Protein AF-A0A939FJB7-F1 (afdb_monomer)

Nearest PDB structures (foldseek):
  8gxq-assembly1_HG  TM=4.860E-01  e=9.667E+00  Homo sapiens

Secondary structure (DSSP, 8-state):
-EEE-SSSS-SS-HHHHHHHHHTTT---EEEPP-HHHHT-S---GGGS-HHHHHHHHHHHHHHHHHHHHT-

Radius of gyration: 13.3 Å; Cα contacts (8 Å, |Δi|>4): 64; chains: 1; bounding box: 26×32×37 Å

Foldseek 3Di:
DEDEDLDQDDPDDPVVVQVVVVVVVDDYQYAHHWNQVSVVPPDDLVRTDPSRNVSVVVVVVVVVVVVVVVD

Mean predicted aligned error: 3.41 Å

Organism: NCBI:txid163361

Solvent-accessible surface area (backbone atoms only — not comparable to full-atom values): 4366 Å² total; per-residue (Å²): 90,80,49,71,44,72,48,92,75,63,98,60,64,65,65,64,53,44,51,61,51,34,74,75,74,42,64,68,45,73,42,62,65,35,72,61,68,39,65,69,60,85,89,52,72,87,69,40,51,70,71,40,42,55,44,50,50,52,52,51,51,52,53,50,54,54,59,63,76,74,110

Sequence (71 aa):
VVLSSTVARPGIDVEAAADRLRSTGASVHVLPYDRHLAAGGALRTELLARPTRLAATRLAAEVFELSQKRR

pLDDT: mean 92.88, std 5.64, range [55.31, 97.38]

Structure (mmCIF, N/CA/C/O backbone):
data_AF-A0A939FJB7-F1
#
_entry.id   AF-A0A939FJB7-F1
#
loop_
_atom_site.group_PDB
_atom_site.id
_atom_site.type_symbol
_atom_site.label_atom_id
_atom_site.label_alt_id
_atom_site.label_comp_id
_atom_site.label_asym_id
_atom_site.label_entity_id
_atom_site.label_seq_id
_atom_site.pdbx_PDB_ins_code
_atom_site.Cartn_x
_atom_site.Cartn_y
_atom_site.Cartn_z
_atom_site.occupancy
_atom_site.B_iso_or_equiv
_atom_site.auth_seq_id
_atom_site.auth_comp_id
_atom_site.auth_asym_id
_atom_site.auth_atom_id
_atom_site.pdbx_PDB_model_num
ATOM 1 N N . VAL A 1 1 ? -7.187 4.951 3.145 1.00 89.75 1 VAL A N 1
ATOM 2 C CA . VAL A 1 1 ? -7.206 4.422 1.759 1.00 89.75 1 VAL A CA 1
ATOM 3 C C . VAL A 1 1 ? -5.798 3.982 1.398 1.00 89.75 1 VAL A C 1
ATOM 5 O O . VAL A 1 1 ? -4.849 4.573 1.902 1.00 89.75 1 VAL A O 1
ATOM 8 N N . VAL A 1 2 ? -5.660 2.941 0.578 1.00 91.19 2 VAL A N 1
ATOM 9 C CA . VAL A 1 2 ? -4.357 2.453 0.107 1.00 91.19 2 VAL A CA 1
ATOM 10 C C . VAL A 1 2 ? -4.251 2.688 -1.394 1.00 91.19 2 VAL A C 1
ATOM 12 O O . VAL A 1 2 ? -5.141 2.281 -2.137 1.00 91.19 2 VAL A O 1
ATOM 15 N N . LEU A 1 3 ? -3.167 3.327 -1.826 1.00 91.88 3 LEU A N 1
ATOM 16 C CA . LEU A 1 3 ? -2.782 3.453 -3.226 1.00 91.88 3 LEU A CA 1
ATOM 17 C C . LEU A 1 3 ? -1.682 2.426 -3.516 1.00 91.88 3 LEU A C 1
ATOM 19 O O . LEU A 1 3 ? -0.647 2.422 -2.853 1.00 91.88 3 LEU A O 1
ATOM 23 N N . SER A 1 4 ? -1.902 1.551 -4.495 1.00 91.50 4 SER A N 1
ATOM 24 C CA . SER A 1 4 ? -0.918 0.547 -4.917 1.00 91.50 4 SER A CA 1
ATOM 25 C C . SER A 1 4 ? -0.798 0.534 -6.435 1.00 91.50 4 SER A C 1
ATOM 27 O O . SER A 1 4 ? -1.796 0.721 -7.133 1.00 91.50 4 SER A O 1
ATOM 29 N N . SER A 1 5 ? 0.419 0.330 -6.942 1.00 90.75 5 SER A N 1
ATOM 30 C CA . SER A 1 5 ? 0.661 0.195 -8.380 1.00 90.75 5 SER A CA 1
ATOM 31 C C . SER A 1 5 ? 0.675 -1.274 -8.789 1.00 90.75 5 SER A C 1
ATOM 33 O O . SER A 1 5 ? 1.378 -2.081 -8.182 1.00 90.75 5 SER A O 1
ATOM 35 N N . THR A 1 6 ? -0.039 -1.610 -9.863 1.00 90.25 6 THR A N 1
ATOM 36 C CA . THR A 1 6 ? -0.006 -2.937 -10.504 1.00 90.25 6 THR A CA 1
ATOM 37 C C . THR A 1 6 ? 1.056 -3.039 -11.603 1.00 90.25 6 THR A C 1
ATOM 39 O O . THR A 1 6 ? 1.268 -4.110 -12.165 1.00 90.25 6 THR A O 1
ATOM 42 N N . VAL A 1 7 ? 1.763 -1.942 -11.896 1.00 89.75 7 VAL A N 1
ATOM 43 C CA . VAL A 1 7 ? 2.840 -1.881 -12.894 1.00 89.75 7 VAL A CA 1
ATOM 44 C C . VAL A 1 7 ? 4.100 -1.233 -12.321 1.00 89.75 7 VAL A C 1
ATOM 46 O O . VAL A 1 7 ? 4.034 -0.336 -11.480 1.00 89.75 7 VAL A O 1
ATOM 49 N N . ALA A 1 8 ? 5.270 -1.665 -12.795 1.00 86.00 8 ALA A N 1
ATOM 50 C CA . ALA A 1 8 ? 6.557 -1.207 -12.263 1.00 86.00 8 ALA A CA 1
ATOM 51 C C . ALA A 1 8 ? 6.854 0.272 -12.542 1.00 86.00 8 ALA A C 1
ATOM 53 O O . ALA A 1 8 ? 7.544 0.925 -11.764 1.00 86.00 8 ALA A O 1
ATOM 54 N N . ARG A 1 9 ? 6.362 0.785 -13.671 1.00 87.38 9 ARG A N 1
ATOM 55 C CA . ARG A 1 9 ? 6.545 2.170 -14.109 1.00 87.38 9 ARG A CA 1
ATOM 56 C C . ARG A 1 9 ? 5.183 2.731 -14.500 1.00 87.38 9 ARG A C 1
ATOM 58 O O . ARG A 1 9 ? 4.810 2.637 -15.668 1.00 87.38 9 ARG A O 1
ATOM 65 N N . PRO A 1 10 ? 4.398 3.212 -13.527 1.00 84.12 10 PRO A N 1
ATOM 66 C CA . PRO A 1 10 ? 3.125 3.838 -13.834 1.00 84.12 10 PRO A CA 1
ATOM 67 C C . PRO A 1 10 ? 3.364 5.101 -14.670 1.00 84.12 10 PRO A C 1
ATOM 69 O O . PRO A 1 10 ? 4.304 5.848 -14.418 1.00 84.12 10 PRO A O 1
ATOM 72 N N . GLY A 1 11 ? 2.502 5.354 -15.655 1.00 91.44 11 GLY A N 1
ATOM 73 C CA . GLY A 1 11 ? 2.521 6.588 -16.454 1.00 91.44 11 GLY A CA 1
ATOM 74 C C . GLY A 1 11 ? 1.965 7.810 -15.713 1.00 91.44 11 GLY A C 1
ATOM 75 O O . GLY A 1 11 ? 1.566 8.776 -16.353 1.00 91.44 11 GLY A O 1
ATOM 76 N N . ILE A 1 12 ? 1.873 7.739 -14.383 1.00 90.69 12 ILE A N 1
ATOM 77 C CA . ILE A 1 12 ? 1.315 8.772 -13.514 1.00 90.69 12 ILE A CA 1
ATOM 78 C C . ILE A 1 12 ? 2.308 9.098 -12.403 1.00 90.69 12 ILE A C 1
ATOM 80 O O . ILE A 1 12 ? 3.044 8.224 -11.938 1.00 90.69 12 ILE A O 1
ATOM 84 N N . ASP A 1 13 ? 2.287 10.347 -11.950 1.00 92.44 13 ASP A N 1
ATOM 85 C CA . ASP A 1 13 ? 2.963 10.748 -10.723 1.00 92.44 13 ASP A CA 1
ATOM 86 C C . ASP A 1 13 ? 2.168 10.217 -9.521 1.00 92.44 13 ASP A C 1
ATOM 88 O O . ASP A 1 13 ? 1.055 10.662 -9.226 1.00 92.44 13 ASP A O 1
ATOM 92 N N . VAL A 1 14 ? 2.733 9.207 -8.862 1.00 93.00 14 VAL A N 1
ATOM 93 C CA . VAL A 1 14 ? 2.099 8.518 -7.733 1.00 93.00 14 VAL A CA 1
ATOM 94 C C . VAL A 1 14 ? 1.977 9.435 -6.517 1.00 93.00 14 VAL A C 1
ATOM 96 O O . VAL A 1 14 ? 0.991 9.325 -5.789 1.00 93.00 14 VAL A O 1
ATOM 99 N N . GLU A 1 15 ? 2.923 10.351 -6.309 1.00 92.25 15 GLU A N 1
ATOM 100 C CA . GLU A 1 15 ? 2.865 11.273 -5.173 1.00 92.25 15 GLU A CA 1
ATOM 101 C C . GLU A 1 15 ? 1.803 12.341 -5.404 1.00 92.25 15 GLU A C 1
ATOM 103 O O . GLU A 1 15 ? 0.947 12.544 -4.544 1.00 92.25 15 GLU A O 1
ATOM 108 N N . ALA A 1 16 ? 1.748 12.925 -6.604 1.00 95.38 16 ALA A N 1
ATOM 109 C CA . ALA A 1 16 ? 0.683 13.866 -6.948 1.00 95.38 16 ALA A CA 1
ATOM 110 C C . ALA A 1 16 ? -0.713 13.214 -6.867 1.00 95.38 16 ALA A C 1
ATOM 112 O O . ALA A 1 16 ? -1.677 13.834 -6.407 1.00 95.38 16 ALA A O 1
ATOM 113 N N . ALA A 1 17 ? -0.836 11.943 -7.271 1.00 94.75 17 ALA A N 1
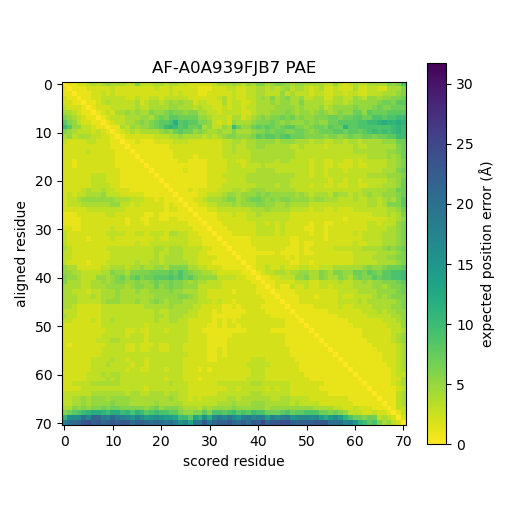ATOM 114 C CA . ALA A 1 17 ? -2.072 11.177 -7.115 1.00 94.75 17 ALA A CA 1
ATOM 115 C C . ALA A 1 17 ? -2.427 10.954 -5.636 1.00 94.75 17 ALA A C 1
ATOM 117 O O . ALA A 1 17 ? -3.587 11.108 -5.246 1.00 94.75 17 ALA A O 1
ATOM 118 N N . ALA A 1 18 ? -1.440 10.624 -4.801 1.00 95.62 18 ALA A N 1
ATOM 119 C CA . ALA A 1 18 ? -1.640 10.459 -3.369 1.00 95.62 18 ALA A CA 1
ATOM 120 C C . ALA A 1 18 ? -2.064 11.777 -2.702 1.00 95.62 18 ALA A C 1
ATOM 122 O O . ALA A 1 18 ? -3.023 11.781 -1.934 1.00 95.62 18 ALA A O 1
ATOM 123 N N . ASP A 1 19 ? -1.437 12.901 -3.048 1.00 96.69 19 ASP A N 1
ATOM 124 C CA . ASP A 1 19 ? -1.798 14.230 -2.542 1.00 96.69 19 ASP A CA 1
ATOM 125 C C . ASP A 1 19 ? -3.209 14.642 -2.952 1.00 96.69 19 ASP A C 1
ATOM 127 O O . ASP A 1 19 ? -3.976 15.170 -2.141 1.00 96.69 19 ASP A O 1
ATOM 131 N N . ARG A 1 20 ? -3.609 14.318 -4.186 1.00 96.06 20 ARG A N 1
AT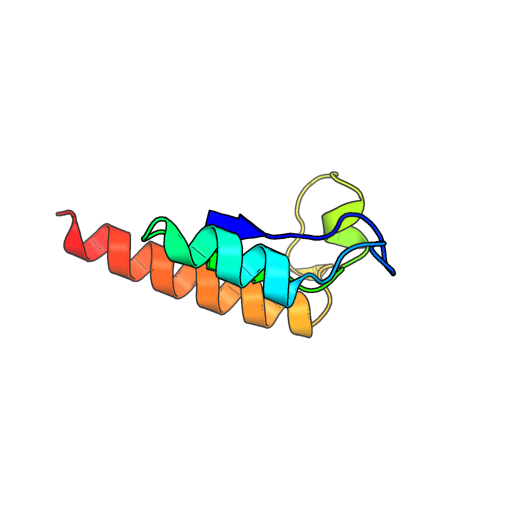OM 132 C CA . ARG A 1 20 ? -4.981 14.542 -4.641 1.00 96.06 20 ARG A CA 1
ATOM 133 C C . ARG A 1 20 ? -6.004 13.733 -3.844 1.00 96.06 20 ARG A C 1
ATOM 135 O O . ARG A 1 20 ? -7.110 14.217 -3.630 1.00 96.06 20 ARG A O 1
ATOM 142 N N . LEU A 1 21 ? -5.663 12.524 -3.409 1.00 95.75 21 LEU A N 1
ATOM 143 C CA . LEU A 1 21 ? -6.528 11.726 -2.537 1.00 95.75 21 LEU A CA 1
ATOM 144 C C . LEU A 1 21 ? -6.525 12.260 -1.096 1.00 95.75 21 LEU A C 1
ATOM 146 O O . LEU A 1 21 ? -7.568 12.281 -0.449 1.00 95.75 21 LEU A O 1
ATOM 150 N N . ARG A 1 22 ? -5.379 12.736 -0.594 1.00 96.75 22 ARG A N 1
ATOM 151 C CA . ARG A 1 22 ? -5.273 13.334 0.749 1.00 96.75 22 ARG A CA 1
ATOM 152 C C . ARG A 1 22 ? -6.120 14.597 0.879 1.00 96.75 22 ARG A C 1
ATOM 154 O O . ARG A 1 22 ? -6.696 14.830 1.939 1.00 96.75 22 ARG A O 1
ATOM 161 N N . SER A 1 23 ? -6.259 15.382 -0.191 1.00 97.38 23 SER A N 1
ATOM 162 C CA . SER A 1 23 ? -7.058 16.615 -0.169 1.00 97.38 23 SER A CA 1
ATOM 163 C C . SER A 1 23 ? -8.553 16.389 0.088 1.00 97.38 23 SER A C 1
ATOM 165 O O . SER A 1 23 ? -9.244 17.323 0.487 1.00 97.38 23 SER A O 1
ATOM 167 N N . THR A 1 24 ? -9.060 15.157 -0.050 1.00 95.88 24 THR A N 1
ATOM 168 C CA . THR A 1 24 ? -10.439 14.809 0.332 1.00 95.88 24 THR A CA 1
ATOM 169 C C . THR A 1 24 ? -10.600 14.560 1.839 1.00 95.88 24 THR A C 1
ATOM 171 O O . THR A 1 24 ? -11.662 14.118 2.272 1.00 95.88 24 THR A O 1
ATOM 174 N N . GLY A 1 25 ? -9.545 14.755 2.638 1.00 94.81 25 GLY A N 1
ATOM 175 C CA . GLY A 1 25 ? -9.510 14.444 4.071 1.00 94.81 25 GLY A CA 1
ATOM 176 C C . GLY A 1 25 ? -9.253 12.967 4.390 1.00 94.81 25 GLY A C 1
ATOM 177 O O . GLY A 1 25 ? -9.299 12.569 5.553 1.00 94.81 25 GLY A O 1
ATOM 178 N N . ALA A 1 26 ? -8.983 12.132 3.383 1.00 92.69 26 ALA A N 1
ATOM 179 C CA . ALA A 1 26 ? -8.656 10.729 3.595 1.00 92.69 26 ALA A CA 1
ATOM 180 C C . ALA A 1 26 ? -7.190 10.558 4.031 1.00 92.69 26 ALA A C 1
ATOM 182 O O . ALA A 1 26 ? -6.286 11.140 3.437 1.00 92.69 26 ALA A O 1
ATOM 183 N N . SER A 1 27 ? -6.931 9.677 5.006 1.00 92.31 27 SER A N 1
ATOM 184 C CA . SER A 1 27 ? -5.576 9.138 5.217 1.00 92.31 27 SER A CA 1
ATOM 185 C C . SER A 1 27 ? -5.203 8.246 4.024 1.00 92.31 27 SER A C 1
ATOM 187 O O . SER A 1 27 ? -5.980 7.353 3.652 1.00 92.31 27 SER A O 1
ATOM 189 N N . VAL A 1 28 ? -4.044 8.490 3.403 1.00 95.25 28 VAL A N 1
ATOM 190 C CA . VAL A 1 28 ? -3.582 7.797 2.186 1.00 95.25 28 VAL A CA 1
ATOM 191 C C . VAL A 1 28 ? -2.207 7.183 2.409 1.00 95.25 28 VAL A C 1
ATOM 193 O O . VAL A 1 28 ?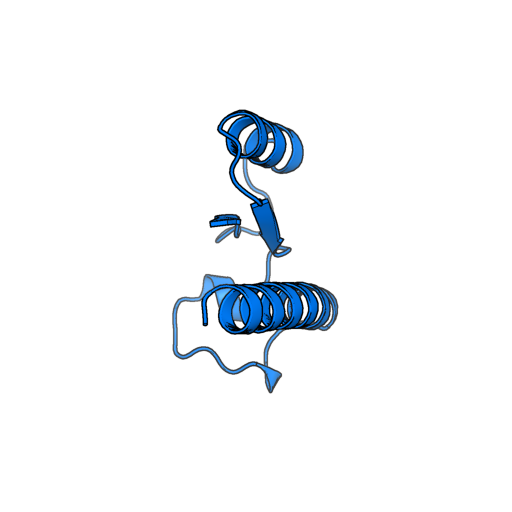 -1.221 7.894 2.614 1.00 95.25 28 VAL A O 1
ATOM 196 N N . HIS A 1 29 ? -2.150 5.857 2.276 1.00 95.25 29 HIS A N 1
ATOM 197 C CA . HIS A 1 29 ? -0.924 5.062 2.324 1.00 95.25 29 HIS A CA 1
ATOM 198 C C . HIS A 1 29 ? -0.526 4.622 0.923 1.00 95.25 29 HIS A C 1
ATOM 200 O O . HIS A 1 29 ? -1.330 4.005 0.225 1.00 95.25 29 HIS A O 1
ATOM 206 N N . VAL A 1 30 ? 0.713 4.905 0.524 1.00 94.62 30 VAL A N 1
ATOM 207 C CA . VAL A 1 30 ? 1.268 4.454 -0.757 1.00 94.62 30 VAL A CA 1
ATOM 208 C C . VAL A 1 30 ? 2.064 3.175 -0.524 1.00 94.62 30 VAL A C 1
ATOM 210 O O . VAL A 1 30 ? 3.013 3.158 0.261 1.00 94.62 30 VAL A O 1
ATOM 213 N N . LEU A 1 31 ? 1.683 2.099 -1.211 1.00 94.00 31 LEU A N 1
ATOM 214 C CA . LEU A 1 31 ? 2.488 0.886 -1.281 1.00 94.00 31 LEU A CA 1
ATOM 215 C C . LEU A 1 31 ? 3.385 0.953 -2.523 1.00 94.00 31 LEU A C 1
ATOM 217 O O . LEU A 1 31 ? 2.881 1.230 -3.617 1.00 94.00 31 LEU A O 1
ATOM 221 N N . PRO A 1 32 ? 4.699 0.689 -2.385 1.00 92.44 32 PRO A N 1
ATOM 222 C CA . PRO A 1 32 ? 5.584 0.624 -3.538 1.00 92.44 32 PRO A CA 1
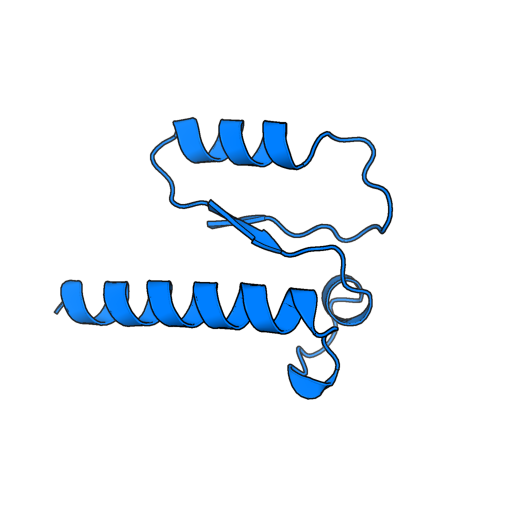ATOM 223 C C . PRO A 1 32 ? 5.137 -0.496 -4.479 1.00 92.44 32 PRO A C 1
ATOM 225 O O . PRO A 1 32 ? 4.495 -1.460 -4.053 1.00 92.44 32 PRO A O 1
ATOM 228 N N . TYR A 1 33 ? 5.505 -0.386 -5.758 1.00 93.75 33 TYR A N 1
ATOM 229 C CA . TYR A 1 33 ? 5.285 -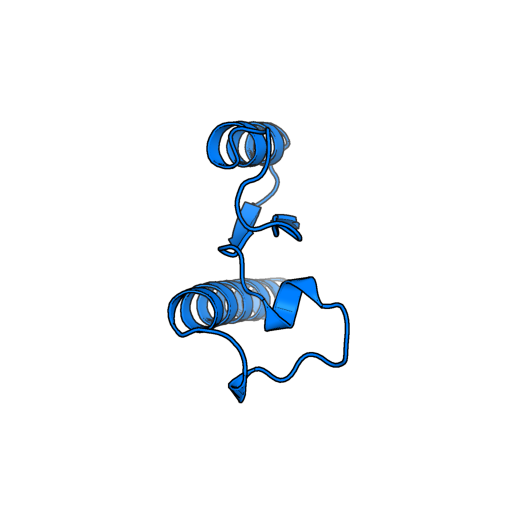1.487 -6.687 1.00 93.75 33 TYR A CA 1
ATOM 230 C C . TYR A 1 33 ? 5.971 -2.751 -6.167 1.00 93.75 33 TYR A C 1
ATOM 232 O O . TYR A 1 33 ? 7.176 -2.775 -5.906 1.00 93.75 33 TYR A O 1
ATOM 240 N N . ASP A 1 34 ? 5.182 -3.810 -6.072 1.00 95.69 34 ASP A N 1
ATOM 241 C CA . ASP A 1 34 ? 5.611 -5.123 -5.640 1.00 95.69 34 ASP A CA 1
ATOM 242 C C . ASP A 1 34 ? 5.024 -6.153 -6.592 1.00 95.69 34 ASP A C 1
ATOM 244 O O . ASP A 1 34 ? 3.823 -6.154 -6.856 1.00 95.69 34 ASP A O 1
ATOM 248 N N . ARG A 1 35 ? 5.874 -7.029 -7.125 1.00 94.88 35 ARG A N 1
ATOM 249 C CA . ARG A 1 35 ? 5.452 -8.009 -8.127 1.00 94.88 35 ARG A CA 1
ATOM 250 C C . ARG A 1 35 ? 4.452 -9.018 -7.561 1.00 94.88 35 ARG A C 1
ATOM 252 O O . ARG A 1 35 ? 3.547 -9.417 -8.285 1.00 94.88 35 ARG A O 1
ATOM 259 N N . HIS A 1 36 ? 4.614 -9.430 -6.302 1.00 95.44 36 HIS A N 1
A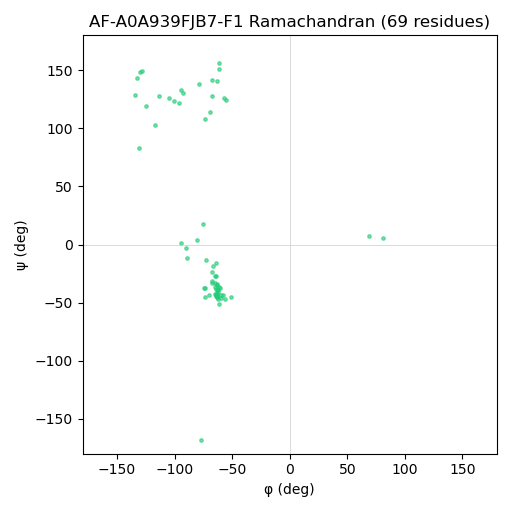TOM 260 C CA . HIS A 1 36 ? 3.699 -10.377 -5.663 1.00 95.44 36 HIS A CA 1
ATOM 261 C C . HIS A 1 36 ? 2.342 -9.723 -5.415 1.00 95.44 36 HIS A C 1
ATOM 263 O O . HIS A 1 36 ? 1.308 -10.310 -5.720 1.00 95.44 36 HIS A O 1
ATOM 269 N N . LEU A 1 37 ? 2.348 -8.475 -4.936 1.00 94.06 37 LEU A N 1
ATOM 270 C CA . LEU A 1 37 ? 1.120 -7.703 -4.740 1.00 94.06 37 LEU A CA 1
ATOM 271 C C . LEU A 1 37 ? 0.394 -7.432 -6.068 1.00 94.06 37 LEU A C 1
ATOM 273 O O . LEU A 1 37 ? -0.817 -7.615 -6.159 1.00 94.06 37 LEU A O 1
ATOM 277 N N . ALA A 1 38 ? 1.133 -7.042 -7.109 1.00 94.31 38 ALA A N 1
ATOM 278 C CA . ALA A 1 38 ? 0.592 -6.735 -8.431 1.00 94.31 38 ALA A CA 1
ATOM 279 C C . ALA A 1 38 ? 0.027 -7.960 -9.167 1.00 94.31 38 ALA A C 1
ATOM 281 O O . ALA A 1 38 ? -0.833 -7.804 -10.029 1.00 94.31 38 ALA A O 1
ATOM 282 N N . ALA A 1 39 ? 0.479 -9.173 -8.828 1.00 92.88 39 ALA A N 1
ATOM 283 C CA . ALA A 1 39 ? -0.025 -10.406 -9.428 1.00 92.88 39 ALA A CA 1
ATOM 284 C C . ALA A 1 39 ? -1.495 -10.701 -9.070 1.00 92.88 39 ALA A C 1
ATOM 286 O O . ALA A 1 39 ? -2.126 -11.511 -9.742 1.00 92.88 39 ALA A O 1
ATOM 287 N N . GLY A 1 40 ? -2.039 -10.079 -8.013 1.00 88.31 40 GLY A N 1
ATOM 288 C CA . GLY A 1 40 ? -3.453 -10.200 -7.631 1.00 88.31 40 GLY A CA 1
ATOM 289 C C . GLY A 1 40 ? -3.876 -11.575 -7.094 1.00 88.31 40 GLY A C 1
ATOM 290 O O . GLY A 1 40 ? -5.063 -11.809 -6.882 1.00 88.31 40 GLY A O 1
ATOM 291 N N . GLY A 1 41 ? -2.926 -12.490 -6.878 1.00 91.31 41 GLY A N 1
ATOM 292 C CA . GLY A 1 41 ? -3.171 -13.793 -6.264 1.00 91.31 41 GLY A CA 1
ATOM 293 C C . GLY A 1 41 ? -3.329 -13.716 -4.742 1.00 91.31 41 GLY A C 1
ATOM 294 O O . GLY A 1 41 ? -3.425 -12.641 -4.151 1.00 91.31 41 GLY A O 1
ATOM 295 N N . ALA A 1 42 ? -3.313 -14.877 -4.081 1.00 95.19 42 ALA A N 1
ATOM 296 C CA . ALA A 1 42 ? -3.348 -14.934 -2.622 1.00 95.19 42 ALA A CA 1
ATOM 297 C C . ALA A 1 42 ? -2.203 -14.102 -2.008 1.00 95.19 42 ALA A C 1
ATOM 299 O O . ALA A 1 42 ? -1.020 -14.322 -2.301 1.00 95.19 42 ALA A O 1
ATOM 300 N N . LEU A 1 43 ? -2.556 -13.151 -1.138 1.00 91.12 43 LEU A N 1
ATOM 301 C CA . LEU A 1 43 ? -1.582 -12.308 -0.457 1.00 91.12 43 LEU A CA 1
ATOM 302 C C . LEU A 1 43 ? -0.791 -13.154 0.546 1.00 91.12 43 LEU A C 1
ATOM 304 O O . LEU A 1 43 ? -1.330 -13.635 1.538 1.00 91.12 43 LEU A O 1
ATOM 308 N N . ARG A 1 44 ? 0.502 -13.308 0.275 1.00 94.38 44 ARG A N 1
ATOM 309 C CA . ARG A 1 44 ? 1.470 -14.019 1.108 1.00 94.38 44 ARG A CA 1
ATOM 310 C C . ARG A 1 44 ? 2.488 -12.990 1.554 1.00 94.38 44 ARG A C 1
ATOM 312 O O . ARG A 1 44 ? 3.290 -12.523 0.744 1.00 94.38 44 ARG A O 1
ATOM 319 N N . THR A 1 45 ? 2.381 -12.537 2.798 1.00 93.19 45 THR A N 1
ATOM 320 C CA . THR A 1 45 ? 3.153 -11.391 3.299 1.00 93.19 45 THR A CA 1
ATOM 321 C C . THR A 1 45 ? 4.652 -11.679 3.308 1.00 93.19 45 THR A C 1
ATOM 323 O O . THR A 1 45 ? 5.451 -10.768 3.113 1.00 93.19 45 THR A O 1
ATOM 326 N N . GLU A 1 46 ? 5.036 -12.945 3.434 1.00 94.44 46 GLU A N 1
ATOM 327 C CA . GLU A 1 46 ? 6.396 -13.460 3.326 1.00 94.44 46 GLU A CA 1
ATOM 328 C C . GLU A 1 46 ? 7.011 -13.295 1.924 1.00 94.44 46 GLU A C 1
ATOM 330 O O . GLU A 1 46 ? 8.229 -13.149 1.811 1.00 94.44 46 GLU A O 1
ATOM 335 N N . LEU A 1 47 ? 6.184 -13.246 0.870 1.00 96.31 47 LEU A N 1
ATOM 336 C CA . LEU A 1 47 ? 6.624 -13.065 -0.521 1.00 96.31 47 LEU A CA 1
ATOM 337 C C . LEU A 1 47 ? 6.727 -11.596 -0.945 1.00 96.31 47 LEU A C 1
ATOM 339 O O . LEU A 1 47 ? 7.298 -11.299 -1.993 1.00 96.31 47 LEU A O 1
ATOM 343 N N . LEU A 1 48 ? 6.204 -10.669 -0.139 1.00 96.19 48 LEU A N 1
ATOM 344 C CA . LEU A 1 48 ? 6.341 -9.239 -0.395 1.00 96.19 48 LEU A CA 1
ATOM 345 C C . LEU A 1 48 ? 7.799 -8.806 -0.226 1.00 96.19 48 LEU A C 1
ATOM 347 O O . LEU A 1 48 ? 8.481 -9.220 0.715 1.00 96.19 48 LEU A O 1
ATOM 351 N N . ALA A 1 49 ? 8.265 -7.902 -1.078 1.00 96.25 49 ALA A N 1
ATOM 352 C CA . ALA A 1 49 ? 9.555 -7.257 -0.918 1.00 96.25 49 ALA A CA 1
ATOM 353 C C . ALA A 1 49 ? 9.605 -6.463 0.397 1.00 96.25 49 ALA A C 1
ATOM 355 O O . ALA A 1 49 ? 8.601 -5.940 0.890 1.00 96.25 49 ALA A O 1
ATOM 356 N N . ARG A 1 50 ? 10.806 -6.335 0.974 1.00 96.25 50 ARG A N 1
ATOM 357 C CA . ARG A 1 50 ? 11.006 -5.649 2.262 1.00 96.25 50 ARG A CA 1
ATOM 358 C C . ARG A 1 50 ? 10.367 -4.247 2.318 1.00 96.25 50 ARG A C 1
ATOM 360 O O . ARG A 1 50 ? 9.715 -3.982 3.328 1.00 96.25 50 ARG A O 1
ATOM 367 N N . PRO A 1 51 ? 10.499 -3.365 1.303 1.00 95.12 51 PRO A N 1
ATOM 368 C CA . PRO A 1 51 ? 9.865 -2.044 1.341 1.00 95.12 51 PRO A CA 1
ATOM 369 C C . PRO A 1 51 ? 8.339 -2.125 1.458 1.00 95.12 51 PRO A C 1
ATOM 371 O O . PRO A 1 51 ? 7.746 -1.445 2.292 1.00 95.12 51 PRO A O 1
ATOM 374 N N . THR A 1 52 ? 7.715 -3.018 0.689 1.00 95.88 52 THR A N 1
ATOM 375 C CA . THR A 1 52 ? 6.268 -3.260 0.701 1.00 95.88 52 THR A CA 1
ATOM 376 C C . THR A 1 52 ? 5.807 -3.802 2.045 1.00 95.88 52 THR A C 1
ATOM 378 O O . THR A 1 52 ? 4.814 -3.322 2.584 1.00 95.88 52 THR A O 1
ATOM 381 N N . ARG A 1 53 ? 6.556 -4.748 2.634 1.00 95.81 53 ARG A N 1
ATOM 382 C CA . ARG A 1 53 ? 6.261 -5.266 3.979 1.00 95.81 53 ARG A CA 1
ATOM 383 C C . ARG A 1 53 ? 6.288 -4.164 5.026 1.00 95.81 53 ARG A C 1
ATOM 385 O O . ARG A 1 53 ? 5.365 -4.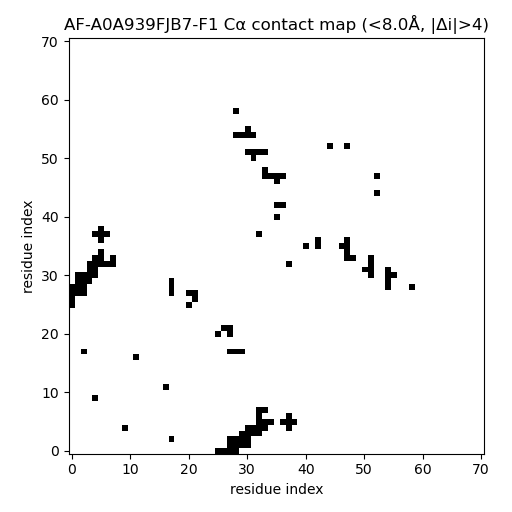082 5.820 1.00 95.81 53 ARG A O 1
ATOM 392 N N . LEU A 1 54 ? 7.303 -3.298 5.013 1.00 96.25 54 LEU A N 1
ATOM 393 C CA . LEU A 1 54 ? 7.398 -2.194 5.973 1.00 96.25 54 LEU A CA 1
ATOM 394 C C . LEU A 1 54 ? 6.234 -1.207 5.829 1.00 96.25 54 LEU A C 1
ATOM 396 O O . LEU A 1 54 ? 5.660 -0.793 6.836 1.00 96.25 54 LEU A O 1
ATOM 400 N N . ALA A 1 55 ? 5.865 -0.853 4.596 1.00 95.56 55 ALA A N 1
ATOM 401 C CA . ALA A 1 55 ? 4.715 0.010 4.338 1.00 95.56 55 ALA A CA 1
ATOM 402 C C . ALA A 1 55 ? 3.401 -0.645 4.804 1.00 95.56 55 ALA A C 1
ATOM 404 O O . ALA A 1 55 ? 2.609 -0.014 5.502 1.00 95.56 55 ALA A O 1
ATOM 405 N N . ALA A 1 56 ? 3.211 -1.935 4.514 1.00 95.00 56 ALA A N 1
ATOM 406 C CA . ALA A 1 56 ? 2.049 -2.700 4.957 1.00 95.00 56 ALA A CA 1
ATOM 407 C C . ALA A 1 56 ? 1.980 -2.843 6.489 1.00 95.00 56 ALA A C 1
ATOM 409 O O . ALA A 1 56 ? 0.899 -2.730 7.059 1.00 95.00 56 ALA A O 1
ATOM 410 N N . THR A 1 57 ? 3.111 -3.032 7.178 1.00 95.62 57 THR A N 1
ATOM 411 C CA . THR A 1 57 ? 3.157 -3.068 8.649 1.00 95.62 57 THR A CA 1
ATOM 412 C C . THR A 1 57 ? 2.727 -1.734 9.256 1.00 95.62 57 THR A C 1
ATOM 414 O O . THR A 1 57 ? 1.954 -1.728 10.209 1.00 95.62 57 THR A O 1
ATOM 417 N N . ARG A 1 58 ? 3.181 -0.602 8.700 1.00 94.88 58 ARG A N 1
ATOM 418 C CA . ARG A 1 58 ? 2.761 0.734 9.161 1.00 94.88 58 ARG A CA 1
ATOM 419 C C . ARG A 1 58 ? 1.266 0.957 8.954 1.00 94.88 58 ARG A C 1
ATOM 421 O O . ARG A 1 58 ? 0.587 1.389 9.879 1.00 94.88 58 ARG A O 1
ATOM 428 N N . LEU A 1 59 ? 0.753 0.590 7.779 1.00 95.12 59 LEU A N 1
ATOM 429 C CA . LEU A 1 59 ? -0.679 0.613 7.491 1.00 95.12 59 LEU A CA 1
ATOM 430 C C . LEU A 1 59 ? -1.468 -0.234 8.504 1.00 95.12 59 LEU A C 1
ATOM 432 O O . LEU A 1 59 ? -2.476 0.225 9.035 1.00 95.12 59 LEU A O 1
ATOM 436 N N . ALA A 1 60 ? -1.013 -1.458 8.786 1.00 95.25 60 ALA A N 1
ATOM 437 C CA . ALA A 1 60 ? -1.670 -2.347 9.740 1.00 95.25 60 ALA A CA 1
ATOM 438 C C . ALA A 1 60 ? -1.692 -1.755 11.157 1.00 95.25 60 ALA A C 1
ATOM 440 O O . ALA A 1 60 ? -2.721 -1.831 11.825 1.00 95.25 60 ALA A O 1
ATOM 441 N N . ALA A 1 61 ? -0.594 -1.128 11.592 1.00 95.94 61 ALA A N 1
ATOM 442 C CA . ALA A 1 61 ? -0.523 -0.443 12.879 1.00 95.94 61 ALA A CA 1
ATOM 443 C C . ALA A 1 61 ? -1.523 0.724 12.965 1.00 95.94 61 ALA A C 1
ATOM 445 O O . ALA A 1 61 ? -2.284 0.801 13.926 1.00 95.94 61 ALA A O 1
ATOM 446 N N . GLU A 1 62 ? -1.600 1.579 11.939 1.00 94.81 62 GLU A N 1
ATOM 447 C CA . GLU A 1 62 ? -2.548 2.703 11.923 1.00 94.81 62 GLU A CA 1
ATOM 448 C C . GLU A 1 62 ? -4.006 2.224 11.943 1.00 94.81 62 GLU A C 1
ATOM 450 O O . GLU A 1 62 ? -4.823 2.724 12.718 1.00 94.81 62 GLU A O 1
ATOM 455 N N . VAL A 1 63 ? -4.346 1.218 11.132 1.00 94.69 63 VAL A N 1
ATOM 456 C CA . VAL A 1 63 ? -5.697 0.632 11.123 1.00 94.69 63 VAL A CA 1
ATOM 457 C C . VAL A 1 63 ? -6.028 -0.002 12.474 1.00 94.69 63 VAL A C 1
ATOM 459 O O . VAL A 1 63 ? -7.153 0.145 12.960 1.00 94.69 63 VAL A O 1
ATOM 462 N N . PHE A 1 64 ? -5.060 -0.668 13.107 1.00 95.62 64 PHE A N 1
ATOM 463 C CA . PHE A 1 64 ? -5.230 -1.220 14.444 1.00 95.62 64 PHE A CA 1
ATOM 464 C C . PHE A 1 64 ? -5.518 -0.117 15.468 1.00 95.62 64 PHE A C 1
ATOM 466 O O . PHE A 1 64 ? -6.533 -0.195 16.158 1.00 95.62 64 PHE A O 1
ATOM 473 N N . GLU A 1 65 ? -4.716 0.948 15.521 1.00 94.81 65 GLU A N 1
ATOM 474 C CA . GLU A 1 6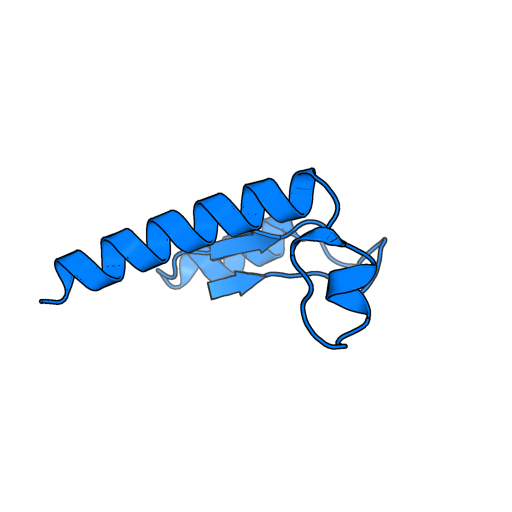5 ? -4.959 2.086 16.417 1.00 94.81 65 GLU A CA 1
ATOM 475 C C . GLU A 1 65 ? -6.332 2.732 16.187 1.00 94.81 65 GLU A C 1
ATOM 477 O O . GLU A 1 65 ? -7.060 3.020 17.139 1.00 94.81 65 GLU A O 1
ATOM 482 N N . LEU A 1 66 ? -6.724 2.925 14.924 1.00 92.38 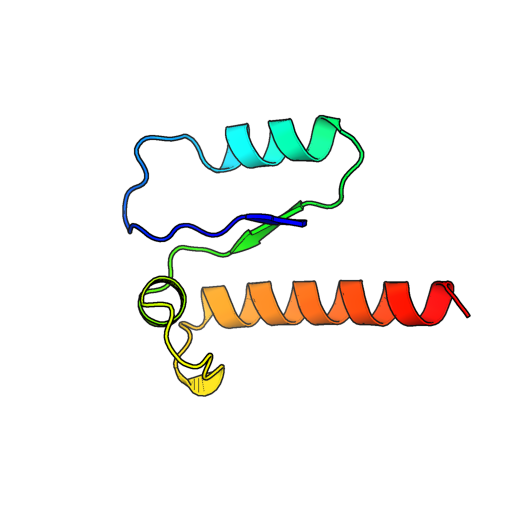66 LEU A N 1
ATOM 483 C CA . LEU A 1 66 ? -8.039 3.460 14.572 1.00 92.38 66 LEU A CA 1
ATOM 484 C C . LEU A 1 66 ? -9.177 2.552 15.049 1.00 92.38 66 LEU A C 1
ATOM 486 O O . LEU A 1 66 ? -10.213 3.057 15.479 1.00 92.38 66 LEU A O 1
ATOM 490 N N . SER A 1 67 ? -8.997 1.230 14.999 1.00 94.06 67 SER A N 1
ATOM 491 C CA . SER A 1 67 ? -9.996 0.276 15.494 1.00 94.06 67 SER A CA 1
ATOM 492 C C . SER A 1 67 ? -10.203 0.374 17.007 1.00 94.06 67 SER A C 1
ATOM 494 O O . SER A 1 67 ? -11.327 0.211 17.475 1.00 94.06 67 SER A O 1
ATOM 496 N N . GLN A 1 68 ? -9.146 0.695 17.763 1.00 94.75 68 GLN A N 1
ATOM 497 C CA . GLN A 1 68 ? -9.226 0.858 19.217 1.00 94.75 68 GLN A CA 1
ATOM 498 C C . GLN A 1 68 ? -9.941 2.155 19.605 1.00 94.75 68 GLN A C 1
ATOM 500 O O . GLN A 1 68 ? -10.719 2.161 20.548 1.00 94.75 68 GLN A O 1
ATOM 505 N N . LYS A 1 69 ? -9.728 3.243 18.854 1.00 90.44 69 LYS A N 1
ATOM 506 C CA . LYS A 1 69 ? -10.352 4.558 19.112 1.00 90.44 69 LYS A CA 1
ATOM 507 C C . LYS A 1 69 ? -11.847 4.621 18.779 1.00 90.44 69 LYS A C 1
ATOM 509 O O . LYS A 1 69 ? -12.501 5.601 19.113 1.00 90.44 69 LYS A O 1
ATOM 514 N N . ARG A 1 70 ? -12.369 3.631 18.051 1.00 74.88 70 ARG A N 1
ATOM 515 C CA . ARG A 1 70 ? -13.780 3.548 17.635 1.00 74.88 70 ARG A CA 1
ATOM 516 C C . ARG A 1 70 ? -14.647 2.705 18.584 1.00 74.88 70 ARG A C 1
ATOM 518 O O . ARG A 1 70 ? -15.822 2.517 18.281 1.00 74.88 70 ARG A O 1
ATOM 525 N N . ARG A 1 71 ? -14.071 2.176 19.667 1.00 55.31 71 ARG A N 1
ATOM 526 C CA . ARG A 1 71 ? -14.786 1.532 20.780 1.00 55.31 71 ARG A CA 1
ATOM 527 C C . ARG A 1 71 ? -15.064 2.542 21.881 1.00 55.31 71 ARG A C 1
ATOM 529 O O . ARG A 1 71 ? -16.125 2.384 22.516 1.00 55.31 71 ARG A O 1
#